Protein AF-A0A3D9C711-F1 (afdb_monomer_lite)

Structure (mmCIF, N/CA/C/O backbone):
data_AF-A0A3D9C711-F1
#
_entry.id   AF-A0A3D9C711-F1
#
loop_
_atom_site.group_PDB
_atom_site.id
_atom_site.type_symbol
_atom_site.label_atom_id
_atom_site.label_alt_id
_atom_site.label_comp_id
_atom_site.label_asym_id
_atom_site.label_entity_id
_atom_site.label_seq_id
_atom_site.pdbx_PDB_ins_code
_atom_site.Cartn_x
_atom_site.Cartn_y
_atom_site.Cartn_z
_atom_site.occupancy
_atom_site.B_iso_or_equiv
_atom_site.auth_seq_id
_atom_site.auth_comp_id
_atom_site.auth_asym_id
_atom_site.auth_atom_id
_atom_site.pdbx_PDB_model_num
ATOM 1 N N . MET A 1 1 ? -5.286 -12.674 5.587 1.00 68.88 1 MET A N 1
ATOM 2 C CA . MET A 1 1 ? -6.250 -11.676 6.115 1.00 68.88 1 MET A CA 1
ATOM 3 C C . MET A 1 1 ? -5.821 -11.061 7.449 1.00 68.88 1 MET A C 1
ATOM 5 O O . MET A 1 1 ? -5.627 -9.855 7.482 1.00 68.88 1 MET A O 1
ATOM 9 N N . LYS A 1 2 ? -5.614 -11.841 8.530 1.00 87.50 2 LYS A N 1
ATOM 10 C CA . LYS A 1 2 ? -5.295 -11.289 9.870 1.00 87.50 2 LYS A CA 1
ATOM 11 C C . LYS A 1 2 ? -4.087 -10.341 9.898 1.00 87.50 2 LYS A C 1
ATOM 13 O O . LYS A 1 2 ? -4.184 -9.295 10.519 1.00 87.50 2 LYS A O 1
ATOM 18 N N . ALA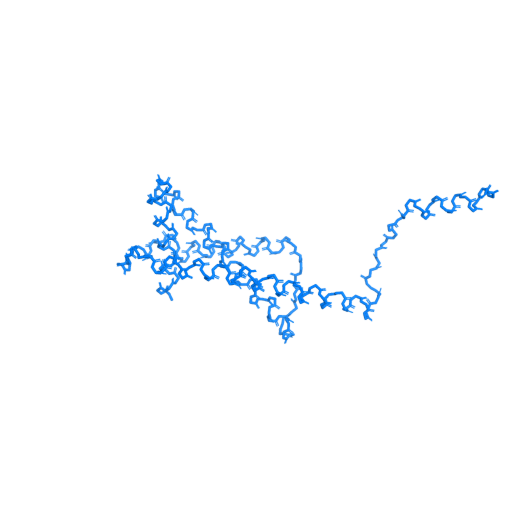 A 1 3 ? -2.996 -10.658 9.195 1.00 91.00 3 ALA A N 1
ATOM 19 C CA . ALA A 1 3 ? -1.816 -9.786 9.133 1.00 91.00 3 ALA A CA 1
ATOM 20 C C . ALA A 1 3 ? -2.111 -8.425 8.475 1.00 91.00 3 ALA A C 1
ATOM 22 O O . ALA A 1 3 ? -1.707 -7.389 8.994 1.00 91.00 3 ALA A O 1
ATOM 23 N N . TYR A 1 4 ? -2.873 -8.420 7.375 1.00 94.06 4 TYR A N 1
ATOM 24 C CA . TYR A 1 4 ? -3.273 -7.184 6.703 1.00 94.06 4 TYR A CA 1
ATOM 25 C C . TYR A 1 4 ? -4.205 -6.342 7.578 1.00 94.06 4 TYR A C 1
ATOM 27 O O . TYR A 1 4 ? -3.979 -5.153 7.761 1.00 94.06 4 TYR A O 1
ATOM 35 N N . TYR A 1 5 ? -5.201 -6.966 8.208 1.00 95.69 5 TYR A N 1
ATOM 36 C CA . TYR A 1 5 ? -6.065 -6.264 9.155 1.00 95.69 5 TYR A CA 1
ATOM 37 C C . TYR A 1 5 ? -5.317 -5.767 10.392 1.00 95.69 5 TYR A C 1
ATOM 39 O O . TYR A 1 5 ? -5.605 -4.673 10.865 1.00 95.69 5 TYR A O 1
ATOM 47 N N . TYR A 1 6 ? -4.322 -6.503 10.881 1.00 95.56 6 TYR A N 1
ATOM 48 C CA . TYR A 1 6 ? -3.445 -6.009 11.936 1.00 95.56 6 TYR A CA 1
ATOM 49 C C . TYR A 1 6 ? -2.678 -4.764 11.470 1.00 95.56 6 TYR A C 1
ATOM 51 O O . TYR A 1 6 ? -2.638 -3.764 12.181 1.00 95.56 6 TYR A O 1
ATOM 59 N N . PHE A 1 7 ? -2.145 -4.767 10.248 1.00 95.81 7 PHE A N 1
ATOM 60 C CA . PHE A 1 7 ? -1.507 -3.594 9.655 1.00 95.81 7 PHE A CA 1
ATOM 61 C C . PHE A 1 7 ? -2.464 -2.389 9.545 1.00 95.81 7 PHE A C 1
ATOM 63 O O . PHE A 1 7 ? -2.113 -1.303 10.010 1.00 95.81 7 PHE A O 1
ATOM 70 N N . LEU A 1 8 ? -3.697 -2.578 9.054 1.00 96.81 8 LEU A N 1
ATOM 71 C CA . LEU A 1 8 ? -4.718 -1.517 9.025 1.00 96.81 8 LEU A CA 1
ATOM 72 C C . LEU A 1 8 ? -5.039 -0.990 10.430 1.00 96.81 8 LEU A C 1
ATOM 74 O O . LEU A 1 8 ? -5.070 0.220 10.651 1.00 96.81 8 LEU A O 1
ATOM 78 N N . PHE A 1 9 ? -5.209 -1.892 11.399 1.00 96.69 9 PHE A N 1
ATOM 79 C CA . PHE A 1 9 ? -5.430 -1.546 12.802 1.00 96.69 9 PHE A CA 1
ATOM 80 C C . PHE A 1 9 ? -4.285 -0.699 13.369 1.00 96.69 9 PHE A C 1
ATOM 82 O O . PHE A 1 9 ? -4.525 0.257 14.108 1.00 96.69 9 PHE A O 1
ATOM 89 N N . ARG A 1 10 ? -3.035 -1.009 13.015 1.00 95.12 10 ARG A N 1
ATOM 90 C CA . ARG A 1 10 ? -1.861 -0.255 13.470 1.00 95.12 10 ARG A CA 1
ATOM 91 C C . ARG A 1 10 ? -1.813 1.148 12.897 1.00 95.12 10 ARG A C 1
ATOM 93 O O . ARG A 1 10 ? -1.507 2.071 13.652 1.00 95.12 10 ARG A O 1
ATOM 100 N N . ILE A 1 11 ? -2.147 1.307 11.619 1.00 95.50 11 ILE A N 1
ATOM 101 C CA . ILE A 1 11 ? -2.284 2.629 11.009 1.00 95.50 11 ILE A CA 1
ATOM 102 C C . ILE A 1 11 ? -3.390 3.403 11.732 1.00 95.50 11 ILE A C 1
ATOM 104 O O . ILE A 1 11 ? -3.138 4.487 12.250 1.00 95.50 11 ILE A O 1
ATOM 108 N N . TYR A 1 12 ? -4.573 2.801 11.876 1.00 96.00 12 TYR A N 1
ATOM 109 C CA . TYR A 1 12 ? -5.718 3.430 12.533 1.00 96.00 12 TYR A CA 1
ATOM 110 C C . TYR A 1 12 ? -5.372 3.919 13.941 1.00 96.00 12 TYR A C 1
ATOM 112 O O . TYR A 1 12 ? -5.582 5.081 14.273 1.00 96.00 12 TYR A O 1
ATOM 120 N N . ARG A 1 13 ? -4.774 3.051 14.767 1.00 94.56 13 ARG A N 1
ATOM 121 C CA . ARG A 1 13 ? -4.354 3.392 16.134 1.00 94.56 13 ARG A CA 1
ATOM 122 C C . ARG A 1 13 ? -3.261 4.448 16.177 1.00 94.56 13 ARG A C 1
ATOM 124 O O . ARG A 1 13 ? -3.220 5.223 17.125 1.00 94.56 13 ARG A O 1
ATOM 131 N N . TYR A 1 14 ? -2.357 4.480 15.203 1.00 93.19 14 TYR A N 1
ATOM 132 C CA . TYR A 1 14 ? -1.362 5.543 15.127 1.00 93.19 14 TYR A CA 1
ATOM 133 C C . TYR A 1 14 ? -2.044 6.899 14.913 1.00 93.19 14 TYR A C 1
ATOM 135 O O . TYR A 1 14 ? -1.827 7.813 15.704 1.00 93.19 14 TYR A O 1
ATOM 143 N N . TYR A 1 15 ? -2.925 7.010 13.924 1.00 94.62 15 TYR A N 1
ATOM 144 C CA . TYR A 1 15 ? -3.602 8.269 13.622 1.00 94.62 15 TYR A CA 1
ATOM 145 C C . TYR A 1 15 ? -4.595 8.682 14.719 1.00 94.62 15 TYR A C 1
ATOM 147 O O . TYR A 1 15 ? -4.517 9.797 15.235 1.00 94.62 15 TYR A O 1
ATOM 155 N N . LYS A 1 16 ? -5.415 7.751 15.214 1.00 94.12 16 LYS A N 1
ATOM 156 C CA . LYS A 1 16 ? -6.337 8.011 16.328 1.00 94.12 16 LYS A CA 1
ATOM 157 C C . LYS A 1 16 ? -5.582 8.395 17.610 1.00 94.12 16 LYS A C 1
ATOM 159 O O . LYS A 1 16 ? -5.880 9.416 18.215 1.00 94.12 16 LYS A O 1
ATOM 164 N N . ASP A 1 17 ? -4.599 7.604 18.048 1.00 92.06 17 ASP A N 1
ATOM 165 C CA . ASP A 1 17 ? -3.997 7.796 19.379 1.00 92.06 17 ASP A CA 1
ATOM 166 C C . ASP A 1 17 ? -2.844 8.819 19.399 1.00 92.06 17 ASP A C 1
ATOM 168 O O . ASP A 1 17 ? -2.555 9.381 20.452 1.00 92.06 17 ASP A O 1
ATOM 172 N N . LYS A 1 18 ? -2.100 8.990 18.294 1.00 89.94 18 LYS A N 1
ATOM 173 C CA . LYS A 1 18 ? -0.915 9.875 18.239 1.00 89.94 18 LYS A CA 1
ATOM 174 C C . LYS A 1 18 ? -1.161 11.173 17.483 1.00 89.94 18 LYS A C 1
ATOM 176 O O . LYS A 1 18 ? -0.512 12.160 17.815 1.00 89.94 18 LYS A O 1
ATOM 181 N N . ARG A 1 19 ? -2.047 11.178 16.483 1.00 91.06 19 ARG A N 1
ATOM 182 C CA . ARG A 1 19 ? -2.440 12.400 15.761 1.00 91.06 19 ARG A CA 1
ATOM 183 C C . ARG A 1 19 ? -3.739 13.010 16.279 1.00 91.06 19 ARG A C 1
ATOM 185 O O . ARG 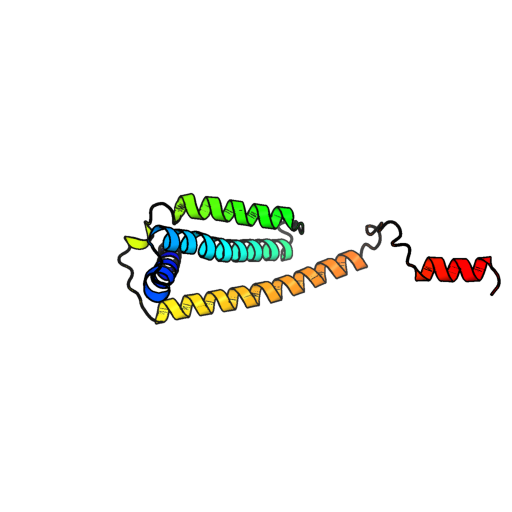A 1 19 ? -4.008 14.155 15.955 1.00 91.06 19 ARG A O 1
ATOM 192 N N . ASN A 1 20 ? -4.473 12.287 17.132 1.00 92.69 20 ASN A N 1
ATOM 193 C CA . ASN A 1 20 ? -5.757 12.725 17.679 1.00 92.69 20 ASN A CA 1
ATOM 194 C C . ASN A 1 20 ? -6.795 13.026 16.581 1.00 92.69 20 ASN A C 1
ATOM 196 O O . ASN A 1 20 ? -7.680 13.854 16.769 1.00 92.69 20 ASN A O 1
ATOM 200 N N . GLU A 1 21 ? -6.668 12.338 15.442 1.00 93.88 21 GLU A N 1
ATOM 201 C CA . GLU A 1 21 ? -7.582 12.456 14.307 1.00 93.88 21 GLU A CA 1
ATOM 202 C C . GLU A 1 21 ? -8.979 11.943 14.670 1.00 93.88 21 GLU A C 1
ATOM 204 O O . GLU A 1 21 ? -9.137 10.971 15.428 1.00 93.88 21 GLU A O 1
ATOM 209 N N . GLY A 1 22 ? -9.995 12.585 14.093 1.00 95.19 22 GLY A N 1
ATOM 210 C CA . GLY A 1 22 ? -11.371 12.110 14.147 1.00 95.19 22 GLY A CA 1
ATOM 211 C C . GLY A 1 22 ? -11.519 10.743 13.476 1.00 95.19 22 GLY A C 1
ATOM 212 O O . GLY A 1 22 ? -10.653 10.283 12.735 1.00 95.19 22 GLY A O 1
ATOM 213 N N . GLU A 1 23 ? -12.644 10.067 13.706 1.00 93.25 23 GLU A N 1
ATOM 214 C CA . GLU A 1 23 ? -12.855 8.724 13.153 1.00 93.25 23 GLU A CA 1
ATOM 215 C C . GLU A 1 23 ? -12.791 8.705 11.618 1.00 93.25 23 GLU A C 1
ATOM 217 O O . GLU A 1 23 ? -12.160 7.824 11.034 1.00 93.25 23 GLU A O 1
ATOM 222 N N . PHE A 1 24 ? -13.403 9.695 10.964 1.00 94.00 24 PHE A N 1
ATOM 223 C CA . PHE A 1 24 ? -13.364 9.830 9.510 1.00 94.00 24 PHE A CA 1
ATOM 224 C C . PHE A 1 24 ? -11.936 10.043 8.986 1.00 94.00 24 PHE A C 1
ATOM 226 O O . PHE A 1 24 ? -11.507 9.346 8.069 1.00 94.00 24 PHE A O 1
ATOM 233 N N . GLU A 1 25 ? -11.191 10.960 9.603 1.00 96.19 25 GLU A N 1
ATOM 234 C CA . GLU A 1 25 ? -9.807 11.284 9.243 1.00 96.19 25 GLU A CA 1
ATOM 235 C C . GLU A 1 25 ? -8.894 10.070 9.425 1.00 96.19 25 GLU A C 1
ATOM 237 O O . GLU A 1 25 ? -8.193 9.681 8.495 1.00 96.19 25 GLU A O 1
ATOM 242 N N . ALA A 1 26 ? -8.997 9.378 10.563 1.00 96.06 26 ALA A N 1
ATOM 243 C CA . ALA A 1 26 ? -8.208 8.184 10.830 1.00 96.06 26 ALA A CA 1
ATOM 244 C C . ALA A 1 26 ? -8.494 7.067 9.811 1.00 96.06 26 ALA A C 1
ATOM 246 O O . ALA A 1 26 ? -7.577 6.358 9.395 1.00 96.06 26 ALA A O 1
ATOM 247 N N . LEU A 1 27 ? -9.747 6.899 9.373 1.00 96.62 27 LEU A N 1
ATOM 248 C CA . LEU A 1 27 ? -10.104 5.933 8.327 1.00 96.62 27 LEU A CA 1
ATOM 249 C C . LEU A 1 27 ? -9.581 6.343 6.955 1.00 96.62 27 LEU A C 1
ATOM 251 O O . LEU A 1 27 ? -9.111 5.483 6.205 1.00 96.62 27 LEU A O 1
ATOM 255 N N . PHE A 1 28 ? -9.636 7.633 6.633 1.00 96.12 28 PHE A N 1
ATOM 256 C CA . PHE A 1 28 ? -9.042 8.165 5.414 1.00 96.12 28 PHE A CA 1
ATOM 257 C C . PHE A 1 28 ? -7.525 7.934 5.404 1.00 96.12 28 PHE A C 1
ATOM 259 O O . PHE A 1 28 ? -6.993 7.397 4.432 1.00 96.12 28 PHE A O 1
ATOM 266 N N . SER A 1 29 ? -6.844 8.217 6.515 1.00 96.56 29 SER A N 1
ATOM 267 C CA . SER A 1 29 ? -5.417 7.950 6.714 1.00 96.56 29 SER A CA 1
ATOM 268 C C . SER A 1 29 ? -5.086 6.460 6.571 1.00 96.56 29 SER A C 1
ATOM 270 O O . SER A 1 29 ? -4.121 6.102 5.892 1.00 96.56 29 SER A O 1
ATOM 272 N N . VAL A 1 30 ? -5.913 5.565 7.130 1.00 97.31 30 VAL A N 1
ATOM 273 C CA . VAL A 1 30 ? -5.786 4.110 6.922 1.00 97.31 30 VAL A CA 1
ATOM 274 C C .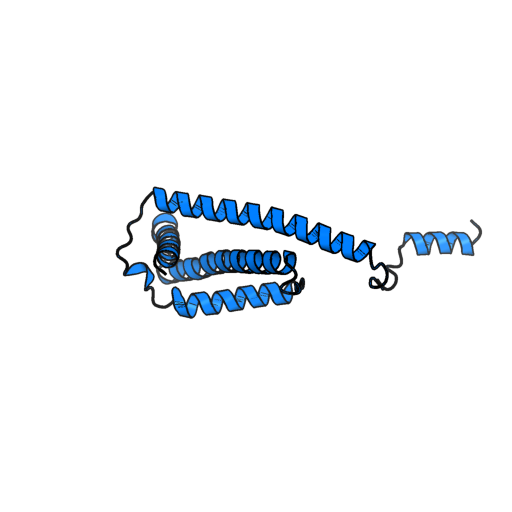 VAL A 1 30 ? -5.879 3.766 5.447 1.00 97.31 30 VAL A C 1
ATOM 276 O O . VAL A 1 30 ? -5.001 3.063 4.944 1.00 97.31 30 VAL A O 1
ATOM 279 N N . ALA A 1 31 ? -6.903 4.257 4.750 1.00 97.38 31 ALA A N 1
ATOM 280 C CA . ALA A 1 31 ? -7.091 3.997 3.330 1.00 97.38 31 ALA A CA 1
ATOM 281 C C . ALA A 1 31 ? -5.898 4.498 2.511 1.00 97.38 31 ALA A C 1
ATOM 283 O O . ALA A 1 31 ? -5.323 3.722 1.753 1.00 97.38 31 ALA A O 1
ATOM 284 N N . ALA A 1 32 ? -5.468 5.743 2.708 1.00 96.56 32 ALA A N 1
ATOM 285 C CA . ALA A 1 32 ? -4.363 6.339 1.968 1.00 96.56 32 ALA A CA 1
ATOM 286 C C . ALA A 1 32 ? -3.046 5.575 2.187 1.00 96.56 32 ALA A C 1
ATOM 288 O O . ALA A 1 32 ? -2.444 5.087 1.230 1.00 96.56 32 ALA A O 1
ATOM 289 N N . VAL A 1 33 ? -2.625 5.400 3.444 1.00 96.50 33 VAL A N 1
ATOM 290 C CA . VAL A 1 33 ? -1.336 4.768 3.774 1.00 96.50 33 VAL A CA 1
ATOM 291 C C . VAL A 1 33 ? -1.296 3.311 3.327 1.00 96.50 33 VAL A C 1
ATOM 293 O O . VAL A 1 33 ? -0.318 2.876 2.715 1.00 96.50 33 VAL A O 1
ATOM 296 N N . SER A 1 34 ? -2.358 2.548 3.597 1.00 97.06 34 SER A N 1
ATOM 297 C CA . SER A 1 34 ? -2.395 1.139 3.200 1.00 97.06 34 SER A CA 1
ATOM 298 C C . SER A 1 34 ? -2.433 0.963 1.685 1.00 97.06 34 SER A C 1
ATOM 300 O O . SER A 1 34 ? -1.756 0.077 1.172 1.00 97.06 34 SER A O 1
ATOM 302 N N . SER A 1 35 ? -3.126 1.844 0.959 1.00 97.25 35 SER A N 1
ATOM 303 C CA . SER A 1 35 ? -3.175 1.801 -0.507 1.00 97.25 35 SER A CA 1
ATOM 304 C C . SER A 1 35 ? -1.833 2.140 -1.140 1.00 97.25 35 SER A C 1
ATOM 306 O O . SER A 1 35 ? -1.437 1.482 -2.099 1.00 97.25 35 SER A O 1
ATOM 308 N N . VAL A 1 36 ? -1.101 3.116 -0.593 1.00 95.50 36 VAL A N 1
ATOM 309 C CA . VAL A 1 36 ? 0.252 3.456 -1.060 1.00 95.50 36 VAL A CA 1
ATOM 310 C C . VAL A 1 36 ? 1.201 2.275 -0.860 1.00 95.50 36 VAL A C 1
ATOM 312 O O . VAL A 1 36 ? 1.880 1.867 -1.800 1.00 95.50 36 VAL A O 1
ATOM 315 N N . ILE A 1 37 ? 1.213 1.683 0.337 1.00 95.62 37 ILE A N 1
ATOM 316 C CA . ILE A 1 37 ? 2.085 0.540 0.643 1.00 95.62 37 ILE A CA 1
ATOM 317 C C . ILE A 1 37 ? 1.718 -0.676 -0.216 1.00 95.62 37 ILE A C 1
ATOM 319 O O . ILE A 1 37 ? 2.606 -1.312 -0.785 1.00 95.62 37 ILE A O 1
ATOM 323 N N . LEU A 1 38 ? 0.424 -0.965 -0.374 1.00 95.88 38 LEU A N 1
ATOM 324 C CA . LEU A 1 38 ? -0.053 -2.051 -1.228 1.00 95.88 38 LEU A CA 1
ATOM 325 C C . LEU A 1 38 ? 0.327 -1.820 -2.695 1.00 95.88 38 LEU A C 1
ATOM 327 O O . LEU A 1 38 ? 0.802 -2.741 -3.353 1.00 95.88 38 LEU A O 1
ATOM 331 N N . SER A 1 39 ? 0.185 -0.590 -3.190 1.00 95.25 39 SER A N 1
ATOM 332 C CA . SER A 1 39 ? 0.571 -0.235 -4.558 1.00 95.25 39 SER A CA 1
ATOM 333 C C . SER A 1 39 ? 2.059 -0.456 -4.796 1.00 95.25 39 SER A C 1
ATOM 335 O O . SER A 1 39 ? 2.430 -1.076 -5.787 1.00 95.25 39 SER A O 1
ATOM 337 N N . PHE A 1 40 ? 2.915 -0.007 -3.875 1.00 93.12 40 PHE A N 1
ATOM 338 C CA . PHE A 1 40 ? 4.356 -0.233 -3.963 1.00 93.12 40 PHE A CA 1
ATOM 339 C C . PHE A 1 40 ? 4.714 -1.716 -3.957 1.00 93.12 40 PHE A C 1
ATOM 341 O O . PHE A 1 40 ? 5.571 -2.141 -4.728 1.00 93.12 40 PHE A O 1
ATOM 348 N N . HIS A 1 41 ? 4.034 -2.511 -3.134 1.00 93.31 41 HIS A N 1
ATOM 349 C CA . HIS A 1 41 ? 4.238 -3.951 -3.117 1.00 93.31 41 HIS A CA 1
ATOM 350 C C . HIS A 1 41 ? 3.847 -4.600 -4.453 1.00 93.31 41 HIS A C 1
ATOM 352 O O . HIS A 1 41 ? 4.636 -5.354 -5.018 1.00 93.31 41 HIS A O 1
ATOM 358 N N . LEU A 1 42 ? 2.676 -4.257 -5.001 1.00 93.25 42 LEU A N 1
ATOM 359 C CA . LEU A 1 42 ? 2.205 -4.789 -6.284 1.00 93.25 42 LEU A CA 1
ATOM 360 C C . LEU A 1 42 ? 3.081 -4.346 -7.462 1.00 93.25 42 LEU A C 1
ATOM 362 O O . LEU A 1 42 ? 3.384 -5.163 -8.326 1.00 93.25 42 LEU A O 1
ATOM 366 N N . ILE A 1 43 ? 3.536 -3.090 -7.478 1.00 89.75 43 ILE A N 1
ATOM 367 C CA . ILE A 1 43 ? 4.492 -2.591 -8.478 1.00 89.75 43 ILE A CA 1
ATOM 368 C C . ILE A 1 43 ? 5.818 -3.349 -8.369 1.00 89.75 43 ILE A C 1
ATOM 370 O O . ILE A 1 43 ? 6.372 -3.753 -9.388 1.00 89.75 43 ILE A O 1
ATOM 374 N N . GLY A 1 44 ? 6.315 -3.581 -7.151 1.00 88.56 44 GLY A N 1
ATOM 375 C CA . GLY A 1 44 ? 7.520 -4.378 -6.927 1.00 88.56 44 GLY A CA 1
ATOM 376 C C . GLY A 1 44 ? 7.390 -5.786 -7.507 1.00 88.56 44 GLY A C 1
ATOM 377 O O . GLY A 1 44 ? 8.247 -6.207 -8.281 1.00 88.56 44 GLY A O 1
ATOM 378 N N . VAL A 1 45 ? 6.286 -6.479 -7.207 1.00 89.44 45 VAL A N 1
ATOM 379 C CA . VAL A 1 45 ? 5.988 -7.807 -7.774 1.00 89.44 45 VAL A CA 1
ATOM 380 C C . VAL A 1 45 ? 5.908 -7.750 -9.298 1.00 89.44 45 VAL A C 1
ATOM 382 O O . VAL A 1 45 ? 6.522 -8.577 -9.963 1.00 89.44 45 VAL A O 1
ATOM 385 N N . TYR A 1 46 ? 5.214 -6.757 -9.854 1.00 87.50 46 TYR A N 1
ATOM 386 C CA . TYR A 1 46 ? 5.069 -6.583 -11.299 1.00 87.50 46 TYR A CA 1
ATOM 387 C C . TYR A 1 46 ? 6.419 -6.412 -12.015 1.00 87.50 46 TYR A C 1
ATOM 389 O O . TYR A 1 46 ? 6.676 -7.072 -13.025 1.00 87.50 46 TYR A O 1
ATOM 397 N N . ILE A 1 47 ? 7.322 -5.589 -11.474 1.00 84.06 47 ILE A N 1
ATOM 398 C CA . ILE A 1 47 ? 8.657 -5.413 -12.065 1.00 84.06 47 ILE A CA 1
ATOM 399 C C . ILE A 1 47 ? 9.484 -6.701 -11.929 1.00 84.06 47 ILE A C 1
ATOM 401 O O . ILE A 1 47 ? 10.150 -7.098 -12.882 1.00 84.06 47 ILE A O 1
ATOM 405 N N . ILE A 1 48 ? 9.402 -7.404 -10.794 1.00 85.81 48 ILE A N 1
ATOM 406 C CA . ILE A 1 48 ? 10.073 -8.704 -10.621 1.00 85.81 48 ILE A CA 1
ATOM 407 C C . ILE A 1 48 ? 9.556 -9.724 -11.645 1.00 85.81 48 ILE A C 1
ATOM 409 O O . ILE A 1 48 ? 10.349 -10.436 -12.251 1.00 85.81 48 ILE A O 1
ATOM 413 N N . THR A 1 49 ? 8.249 -9.787 -11.904 1.00 86.62 49 THR A N 1
ATOM 414 C CA . THR A 1 49 ? 7.708 -10.713 -12.914 1.00 86.62 49 THR A CA 1
ATOM 415 C C . THR A 1 49 ? 8.203 -10.407 -14.328 1.00 86.62 49 THR A C 1
ATOM 417 O O . THR A 1 49 ? 8.396 -11.328 -15.115 1.00 86.62 49 THR A O 1
ATOM 420 N N . ASN A 1 50 ? 8.478 -9.142 -14.647 1.00 83.50 50 ASN A N 1
ATOM 421 C CA . ASN A 1 50 ? 9.118 -8.773 -15.909 1.00 83.50 50 ASN A CA 1
ATOM 422 C C . ASN A 1 50 ? 10.608 -9.112 -15.967 1.00 83.50 50 ASN A C 1
ATOM 424 O O . ASN A 1 50 ? 11.119 -9.394 -17.048 1.00 83.50 50 ASN A O 1
ATOM 428 N N . TYR A 1 51 ? 11.303 -9.119 -14.830 1.00 81.00 51 TYR A N 1
ATOM 429 C CA . TYR A 1 51 ? 12.678 -9.609 -14.779 1.00 81.00 51 TYR A CA 1
ATOM 430 C C . TYR A 1 51 ? 12.770 -11.078 -15.219 1.00 81.00 51 TYR A C 1
ATOM 432 O O . TYR A 1 51 ? 13.694 -11.437 -15.937 1.00 81.00 51 TYR A O 1
ATOM 440 N N . PHE A 1 52 ? 11.772 -11.893 -14.866 1.00 85.81 52 PHE A N 1
ATOM 441 C CA . PHE A 1 52 ? 11.635 -13.284 -15.320 1.00 85.81 52 PHE A CA 1
ATOM 442 C C . PHE A 1 52 ? 10.937 -13.434 -16.686 1.00 85.81 52 PHE A C 1
ATOM 444 O O . PHE A 1 52 ? 10.494 -14.529 -17.021 1.00 85.81 52 PHE A O 1
ATOM 451 N N . ASP A 1 53 ? 10.788 -12.343 -17.446 1.00 83.12 53 ASP A N 1
ATOM 452 C CA . ASP A 1 53 ? 10.149 -12.299 -18.769 1.00 83.12 53 ASP A CA 1
ATOM 453 C C . ASP A 1 53 ? 8.712 -12.872 -18.815 1.00 83.12 53 ASP A C 1
ATOM 455 O O . ASP A 1 53 ? 8.216 -13.270 -19.867 1.00 83.12 53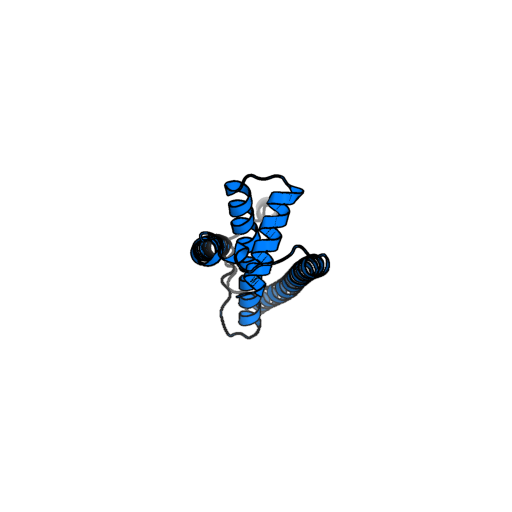 ASP A O 1
ATOM 459 N N . LEU A 1 54 ? 7.996 -12.871 -17.680 1.00 84.06 54 LEU A N 1
ATOM 460 C CA . LEU A 1 54 ? 6.609 -13.355 -17.595 1.00 84.06 54 LEU A CA 1
ATOM 461 C C . LEU A 1 54 ? 5.591 -12.323 -18.099 1.00 84.06 54 LEU A C 1
ATOM 463 O O . LEU A 1 54 ? 4.510 -12.681 -18.560 1.00 84.06 54 LEU A O 1
ATOM 467 N N . VAL A 1 55 ? 5.913 -11.035 -17.965 1.00 82.12 55 VAL A N 1
ATOM 468 C CA . VAL A 1 55 ? 5.058 -9.906 -18.362 1.00 82.12 55 VAL A CA 1
ATOM 469 C C . VAL A 1 55 ? 5.910 -8.767 -18.909 1.00 82.12 55 VAL A C 1
ATOM 471 O O . VAL A 1 55 ? 7.028 -8.554 -18.448 1.00 82.12 55 VAL A O 1
ATOM 474 N N . SER A 1 56 ? 5.390 -7.992 -19.860 1.00 77.50 56 SER A N 1
ATOM 475 C CA . SER A 1 56 ? 6.044 -6.779 -20.370 1.00 77.50 56 SER A CA 1
ATOM 476 C C . SER A 1 56 ? 5.743 -5.569 -19.478 1.00 77.50 56 SER A C 1
ATOM 478 O O . SER A 1 56 ? 4.573 -5.282 -19.226 1.00 77.50 56 SER A O 1
ATOM 480 N N . VAL A 1 57 ? 6.763 -4.822 -19.038 1.00 74.06 57 VAL A N 1
ATOM 481 C CA . VAL A 1 57 ? 6.560 -3.627 -18.199 1.00 74.06 57 VAL A CA 1
ATOM 482 C C . VAL A 1 57 ? 6.030 -2.441 -19.000 1.00 74.06 57 VAL A C 1
ATOM 484 O O . VAL A 1 57 ? 6.665 -1.927 -19.917 1.00 74.06 57 VAL A O 1
ATOM 487 N N . ILE A 1 58 ? 4.892 -1.922 -18.547 1.00 75.00 58 ILE A N 1
ATOM 488 C CA . ILE A 1 58 ? 4.365 -0.606 -18.917 1.00 75.00 58 ILE A CA 1
ATOM 489 C C . ILE A 1 58 ? 5.042 0.457 -18.037 1.00 75.00 58 ILE A C 1
ATOM 491 O O . ILE A 1 58 ? 4.754 0.569 -16.847 1.00 75.00 58 ILE A O 1
ATOM 495 N N . THR A 1 59 ? 5.931 1.266 -18.618 1.00 73.69 59 THR A N 1
ATOM 496 C CA . THR A 1 59 ? 6.699 2.316 -17.909 1.00 73.69 59 THR A CA 1
ATOM 497 C C . THR A 1 59 ? 6.000 3.679 -17.857 1.00 73.69 59 THR A C 1
ATOM 499 O O . THR A 1 59 ? 6.552 4.661 -17.352 1.00 73.69 59 THR A O 1
ATOM 502 N N . ASN A 1 60 ? 4.773 3.777 -18.366 1.00 84.56 60 ASN A N 1
ATOM 503 C CA . ASN A 1 60 ? 4.059 5.042 -18.444 1.00 84.56 60 ASN A CA 1
ATOM 504 C C . ASN A 1 60 ? 3.492 5.459 -17.070 1.00 84.56 60 ASN A C 1
ATOM 506 O O . ASN A 1 60 ? 2.708 4.750 -16.438 1.00 84.56 60 ASN A O 1
ATOM 510 N N . LYS A 1 61 ? 3.888 6.663 -16.635 1.00 84.69 61 LYS A N 1
ATOM 511 C CA . LYS A 1 61 ? 3.549 7.250 -15.328 1.00 84.69 61 LYS A CA 1
ATOM 512 C C . LYS A 1 61 ? 2.044 7.406 -15.106 1.00 84.69 61 LYS A C 1
ATOM 514 O O . LYS A 1 61 ? 1.584 7.205 -13.988 1.00 84.69 61 LYS A O 1
ATOM 519 N N . VAL A 1 62 ? 1.279 7.742 -16.145 1.00 91.25 62 VAL A N 1
ATOM 520 C CA . VAL A 1 62 ? -0.178 7.930 -16.045 1.00 91.25 62 VAL A CA 1
ATOM 521 C C . VAL A 1 62 ? -0.856 6.609 -15.702 1.00 91.25 62 VAL A C 1
ATOM 523 O O . VAL A 1 62 ? -1.670 6.567 -14.783 1.00 91.25 62 VAL A O 1
ATOM 526 N N . TYR A 1 63 ? -0.466 5.515 -16.361 1.00 89.56 63 TYR A N 1
ATOM 527 C CA . TYR A 1 63 ? -0.996 4.188 -16.039 1.00 89.56 63 TYR A CA 1
ATOM 528 C C . TYR A 1 63 ? -0.603 3.737 -14.633 1.00 89.56 63 TYR A C 1
ATOM 530 O O . TYR A 1 63 ? -1.431 3.150 -13.943 1.00 89.56 63 TYR A O 1
ATOM 538 N N . MET A 1 64 ? 0.611 4.057 -14.170 1.00 87.31 64 MET A N 1
ATOM 539 C CA . MET A 1 64 ? 1.006 3.780 -12.783 1.00 87.31 64 MET A CA 1
ATOM 540 C C . MET A 1 64 ? 0.138 4.544 -11.776 1.00 87.31 64 MET A C 1
ATOM 542 O O . MET A 1 64 ? -0.317 3.957 -10.799 1.00 87.31 64 MET A O 1
ATOM 546 N N . ILE A 1 65 ? -0.143 5.829 -12.017 1.00 91.56 65 ILE A N 1
ATOM 547 C CA . ILE A 1 65 ? -1.010 6.628 -11.136 1.00 91.56 65 ILE A CA 1
ATOM 548 C C . ILE A 1 65 ? -2.441 6.080 -11.145 1.00 91.56 65 ILE A C 1
ATOM 550 O O . ILE A 1 65 ? -3.023 5.879 -10.080 1.00 91.56 65 ILE A O 1
ATOM 554 N N . LEU A 1 66 ? -2.997 5.787 -12.324 1.00 94.38 66 LEU A N 1
ATOM 555 C CA . LEU A 1 66 ? -4.325 5.178 -12.445 1.00 94.38 66 LEU A CA 1
ATOM 556 C C . LEU A 1 66 ? -4.392 3.834 -11.713 1.00 94.38 66 LEU A C 1
ATOM 558 O O . LEU A 1 66 ? -5.354 3.577 -10.994 1.00 94.38 66 LEU A O 1
ATOM 562 N N . PHE A 1 67 ? -3.350 3.013 -11.827 1.00 92.94 67 PHE A N 1
ATOM 563 C CA . PHE A 1 67 ? -3.233 1.764 -11.084 1.00 92.94 67 PHE A CA 1
ATOM 564 C C . PHE A 1 67 ? -3.267 1.995 -9.568 1.00 92.94 67 PHE A C 1
ATOM 566 O O . PHE A 1 67 ? -4.040 1.337 -8.877 1.00 92.94 67 PHE A O 1
ATOM 573 N N . MET A 1 68 ? -2.508 2.965 -9.045 1.00 94.94 68 MET A N 1
ATOM 574 C CA . MET A 1 68 ? -2.529 3.305 -7.614 1.00 94.94 68 MET A CA 1
ATOM 575 C C . MET A 1 68 ? -3.918 3.756 -7.141 1.00 94.94 68 MET A C 1
ATOM 577 O O . MET A 1 68 ? -4.351 3.373 -6.054 1.00 94.94 68 MET A O 1
ATOM 581 N N . ILE A 1 69 ? -4.636 4.534 -7.959 1.00 96.19 69 ILE A N 1
ATOM 582 C CA . ILE A 1 69 ? -6.012 4.963 -7.663 1.00 96.19 69 ILE A CA 1
ATOM 583 C C . ILE A 1 69 ? -6.947 3.751 -7.610 1.00 96.19 69 ILE A C 1
ATOM 585 O O . ILE A 1 69 ? -7.689 3.599 -6.641 1.00 96.19 69 ILE A O 1
ATOM 589 N N . ILE A 1 70 ? -6.877 2.856 -8.601 1.00 96.81 70 ILE A N 1
ATOM 590 C CA . ILE A 1 70 ? -7.694 1.634 -8.650 1.00 96.81 70 ILE A CA 1
ATOM 591 C C . ILE A 1 70 ? -7.414 0.751 -7.430 1.00 96.81 70 ILE A C 1
ATOM 593 O O . ILE A 1 70 ? -8.354 0.332 -6.752 1.00 96.81 70 ILE A O 1
ATOM 597 N N . VAL A 1 71 ? -6.138 0.515 -7.106 1.00 97.25 71 VAL A N 1
ATOM 598 C CA . VAL A 1 71 ? -5.728 -0.226 -5.902 1.00 97.25 71 VAL A CA 1
ATOM 599 C C . VAL A 1 71 ? -6.305 0.432 -4.653 1.00 97.25 71 VAL A C 1
ATOM 601 O O . VAL A 1 71 ? -6.812 -0.270 -3.779 1.00 97.25 71 VAL A O 1
ATOM 604 N N . GLY A 1 72 ? -6.291 1.764 -4.582 1.00 97.25 72 GLY A N 1
ATOM 605 C CA . GLY A 1 72 ? -6.885 2.511 -3.481 1.00 97.25 72 GLY A CA 1
ATOM 606 C C . GLY A 1 72 ? -8.391 2.316 -3.347 1.00 97.25 72 GLY A C 1
ATOM 607 O O . GLY A 1 72 ? -8.874 2.011 -2.254 1.00 97.25 72 GLY A O 1
ATOM 608 N N . CYS A 1 73 ? -9.134 2.415 -4.449 1.00 97.06 73 CYS A N 1
ATOM 609 C CA . CYS A 1 73 ? -10.578 2.181 -4.469 1.00 97.06 73 CYS A CA 1
ATOM 610 C C . CYS A 1 73 ? -10.927 0.750 -4.034 1.00 97.06 73 CYS A C 1
ATOM 612 O O . CYS A 1 73 ? -11.788 0.563 -3.171 1.00 97.06 73 CYS A O 1
ATOM 614 N N . VAL A 1 74 ? -10.229 -0.251 -4.581 1.00 97.31 74 VAL A N 1
ATOM 615 C CA . VAL A 1 74 ? -10.407 -1.667 -4.219 1.00 97.31 74 VAL A CA 1
ATOM 616 C C . VAL A 1 74 ? -10.088 -1.877 -2.740 1.00 97.31 74 VAL A C 1
ATOM 618 O O . VAL A 1 74 ? -10.884 -2.457 -2.002 1.00 97.31 74 VAL A O 1
ATOM 621 N N . ASN A 1 75 ? -8.955 -1.360 -2.274 1.00 97.31 75 ASN A N 1
ATOM 622 C CA . ASN A 1 75 ? -8.542 -1.503 -0.888 1.00 97.31 75 ASN A CA 1
ATOM 623 C C . ASN A 1 75 ? -9.563 -0.892 0.085 1.00 97.31 75 ASN A C 1
ATOM 625 O O . ASN A 1 75 ? -9.976 -1.530 1.059 1.00 97.31 75 ASN A O 1
ATOM 629 N N . TYR A 1 76 ? -10.014 0.329 -0.207 1.00 96.75 76 TYR A N 1
ATOM 630 C CA . TYR A 1 76 ? -11.018 0.999 0.602 1.00 96.75 76 TYR A CA 1
ATOM 631 C C . TYR A 1 76 ? -12.313 0.187 0.671 1.00 96.75 76 TYR A C 1
ATOM 633 O O . TYR A 1 76 ? -12.789 -0.107 1.770 1.00 96.75 76 TYR A O 1
ATOM 641 N N . TYR A 1 77 ? -12.847 -0.212 -0.487 1.00 96.56 77 TYR A N 1
ATOM 642 C CA . TYR A 1 77 ? -14.139 -0.885 -0.577 1.00 96.56 77 TYR A CA 1
ATOM 643 C C . TYR A 1 77 ? -14.145 -2.240 0.137 1.00 96.56 77 TYR A C 1
ATOM 645 O O . TYR A 1 77 ? -15.073 -2.525 0.891 1.00 96.56 77 TYR A O 1
ATOM 653 N N . PHE A 1 78 ? -13.105 -3.058 -0.054 1.00 95.19 78 PHE A N 1
ATOM 654 C CA . PHE A 1 78 ? -13.081 -4.427 0.469 1.00 95.19 78 PHE A CA 1
ATOM 655 C C . PHE A 1 78 ? -12.537 -4.550 1.898 1.00 95.19 78 PHE A C 1
ATOM 657 O O . PHE A 1 78 ? -12.932 -5.471 2.620 1.00 95.19 78 PHE A O 1
ATOM 664 N N . PHE A 1 79 ? -11.631 -3.665 2.330 1.00 95.50 79 PHE A N 1
ATOM 665 C CA . PHE A 1 79 ? -10.899 -3.866 3.588 1.00 95.50 79 PHE A CA 1
ATOM 666 C C . PHE A 1 79 ? -11.069 -2.751 4.617 1.00 95.50 79 PHE A C 1
ATOM 668 O O . PHE A 1 79 ? -11.085 -3.051 5.814 1.00 95.50 79 PHE A O 1
ATOM 675 N N . VAL A 1 80 ? -11.188 -1.491 4.190 1.00 95.94 80 VAL A N 1
ATOM 676 C CA . VAL A 1 80 ? -11.186 -0.342 5.115 1.00 95.94 80 VAL A CA 1
ATOM 677 C C . VAL A 1 80 ? -12.600 0.074 5.512 1.00 95.94 80 VAL A C 1
ATOM 679 O O . VAL A 1 80 ? -12.856 0.263 6.702 1.00 95.94 80 VAL A O 1
ATOM 682 N N . ARG A 1 81 ? -13.518 0.179 4.542 1.00 93.94 81 ARG A N 1
ATOM 683 C CA . ARG A 1 81 ? -14.875 0.730 4.709 1.00 93.94 81 ARG A CA 1
ATOM 684 C C . ARG A 1 81 ? -15.632 0.125 5.892 1.00 93.94 81 ARG A C 1
ATOM 686 O O . ARG A 1 81 ? -16.146 0.860 6.730 1.00 93.94 81 ARG A O 1
ATOM 693 N N . ASP A 1 82 ? -15.662 -1.201 5.977 1.00 93.12 82 ASP A N 1
ATOM 694 C CA . ASP A 1 82 ? -16.453 -1.924 6.982 1.00 93.12 82 ASP A CA 1
ATOM 695 C C . ASP A 1 82 ? -15.793 -1.960 8.369 1.00 93.12 82 ASP A C 1
ATOM 697 O O . ASP A 1 82 ? -16.342 -2.547 9.299 1.00 93.12 82 ASP A O 1
ATOM 701 N N . LYS A 1 83 ? -14.575 -1.417 8.513 1.00 95.12 83 LYS A N 1
ATOM 702 C CA . LYS A 1 83 ? -13.798 -1.408 9.767 1.00 95.12 83 LYS A CA 1
ATOM 703 C C . LYS A 1 83 ? -13.620 -2.788 10.406 1.00 95.12 83 LYS A C 1
ATOM 705 O O . LYS A 1 83 ? -13.307 -2.888 11.591 1.00 95.12 83 LYS A O 1
ATOM 710 N N . LYS A 1 84 ? -13.748 -3.866 9.620 1.00 94.19 84 LYS A N 1
ATOM 711 C CA . LYS A 1 84 ? -13.620 -5.262 10.081 1.00 94.19 84 LYS A CA 1
ATOM 712 C C . LYS A 1 84 ? -12.329 -5.492 10.864 1.00 94.19 84 LYS A C 1
ATOM 714 O O . LYS A 1 84 ? -12.318 -6.273 11.807 1.00 94.19 84 LYS A O 1
ATOM 719 N N . PHE A 1 85 ? -11.265 -4.766 10.522 1.00 94.94 85 PHE A N 1
ATOM 720 C CA . PHE A 1 85 ? -9.974 -4.817 11.203 1.00 94.94 85 PHE A CA 1
ATOM 721 C C . PHE A 1 85 ? -10.004 -4.405 12.688 1.00 94.94 85 PHE A C 1
ATOM 723 O O . PHE A 1 85 ? -9.120 -4.821 13.435 1.00 94.94 85 PHE A O 1
ATOM 730 N N . LEU A 1 86 ? -11.002 -3.639 13.141 1.00 94.75 86 LEU A N 1
ATOM 731 C CA . LEU A 1 86 ? -11.173 -3.276 14.555 1.00 94.75 86 LEU A CA 1
ATOM 732 C C . LEU A 1 86 ? -11.763 -4.421 15.392 1.00 94.75 86 LEU A C 1
ATOM 734 O O . LEU A 1 86 ? -11.524 -4.486 16.595 1.00 94.75 86 LEU A O 1
ATOM 738 N N . ASN A 1 87 ? -12.461 -5.364 14.756 1.00 93.88 87 ASN A N 1
ATOM 739 C CA . ASN A 1 87 ? -13.217 -6.417 15.441 1.00 93.88 87 ASN A CA 1
ATOM 740 C C . ASN A 1 87 ? -12.379 -7.668 15.760 1.00 93.88 87 ASN A C 1
ATOM 742 O O . ASN A 1 87 ? -12.887 -8.627 16.328 1.00 93.88 87 ASN A O 1
ATOM 746 N N . TYR A 1 88 ? -11.089 -7.677 15.413 1.00 91.44 88 TYR A N 1
ATOM 747 C CA . TYR A 1 88 ? -10.199 -8.828 15.621 1.00 91.44 88 TYR A CA 1
ATOM 748 C C . TYR A 1 88 ? -9.571 -8.898 17.022 1.00 91.44 88 TYR A C 1
ATOM 750 O O . TYR A 1 88 ? -8.742 -9.772 17.269 1.00 91.44 88 TYR A O 1
ATOM 758 N N . GLY A 1 89 ? -9.919 -7.979 17.931 1.00 91.19 89 GLY A N 1
ATOM 759 C CA . GLY A 1 89 ? -9.364 -7.954 19.290 1.00 91.19 89 GLY A CA 1
ATOM 760 C C . GLY A 1 89 ? -7.862 -7.657 19.338 1.00 91.19 89 GLY A C 1
ATOM 761 O O . GLY A 1 89 ? -7.186 -8.019 20.299 1.00 91.19 89 GLY A O 1
ATOM 762 N N . PHE A 1 90 ? -7.315 -7.022 18.296 1.00 93.75 90 PHE A N 1
ATOM 763 C CA . PHE A 1 90 ? -5.900 -6.675 18.254 1.00 93.75 90 PHE A CA 1
ATOM 764 C C . PHE A 1 90 ? -5.537 -5.702 19.374 1.00 93.75 90 PHE A C 1
ATOM 766 O O . PHE A 1 90 ? -6.252 -4.738 19.657 1.00 93.75 90 PHE A O 1
ATOM 773 N N . GLN A 1 91 ? -4.371 -5.930 19.973 1.00 89.94 91 GLN A N 1
ATOM 774 C CA . GLN A 1 91 ? -3.797 -5.026 20.954 1.00 89.94 91 GLN A CA 1
ATOM 775 C C . GLN A 1 91 ? -2.642 -4.237 20.353 1.00 89.94 91 GLN A C 1
ATOM 777 O O . GLN A 1 91 ? -1.968 -4.657 19.411 1.00 89.94 91 GLN A O 1
ATOM 782 N N . LYS A 1 92 ? -2.421 -3.044 20.899 1.00 85.00 92 LYS A N 1
ATOM 783 C CA . LYS A 1 92 ? -1.304 -2.198 20.503 1.00 85.00 92 LYS A CA 1
ATOM 784 C C . LYS A 1 92 ? -0.032 -2.706 21.173 1.00 85.00 92 LYS A C 1
ATOM 786 O O . LYS A 1 92 ? 0.268 -2.331 22.298 1.00 85.00 92 LYS A O 1
ATOM 791 N N . ASP A 1 93 ? 0.743 -3.514 20.465 1.00 89.56 93 ASP A N 1
ATOM 792 C CA . ASP A 1 93 ? 2.028 -4.016 20.950 1.00 89.56 93 ASP A CA 1
ATOM 793 C C . ASP A 1 93 ? 3.229 -3.326 20.269 1.00 89.56 93 ASP A C 1
ATOM 795 O O . ASP A 1 93 ? 3.139 -2.788 19.159 1.00 89.56 93 ASP A O 1
ATOM 799 N N . ARG A 1 94 ? 4.378 -3.279 20.952 1.00 87.44 94 ARG A N 1
ATOM 800 C CA . ARG A 1 94 ? 5.592 -2.630 20.422 1.00 87.44 94 ARG A CA 1
ATOM 801 C C . ARG A 1 94 ? 6.247 -3.459 19.311 1.00 87.44 94 ARG A C 1
ATOM 803 O O . ARG A 1 94 ? 6.735 -2.880 18.344 1.00 87.44 94 ARG A O 1
ATOM 810 N N . LYS A 1 95 ? 6.234 -4.791 19.435 1.00 89.38 95 LYS A N 1
ATOM 811 C CA . LYS A 1 95 ? 6.927 -5.718 18.524 1.00 89.38 95 LYS A CA 1
ATOM 812 C C . LYS A 1 95 ? 6.337 -5.681 17.114 1.00 89.38 95 LYS A C 1
ATOM 814 O O . LYS A 1 95 ? 7.075 -5.488 16.158 1.00 89.38 95 LYS A O 1
ATOM 819 N N . GLY A 1 96 ? 5.020 -5.757 16.976 1.00 87.31 96 GLY A N 1
ATOM 820 C CA . GLY A 1 96 ? 4.333 -5.691 15.690 1.00 87.31 96 GLY A CA 1
ATOM 821 C C . GLY A 1 96 ? 4.444 -4.327 15.018 1.00 87.31 96 GLY A C 1
ATOM 822 O O . GLY A 1 96 ? 4.579 -4.258 13.800 1.00 87.31 96 GLY A O 1
ATOM 823 N N . GLY A 1 97 ? 4.517 -3.241 15.796 1.00 87.38 97 GLY A N 1
ATOM 824 C CA . GLY A 1 97 ? 4.901 -1.931 15.263 1.00 87.38 97 GLY A CA 1
ATOM 825 C C . GLY A 1 97 ? 6.300 -1.937 14.637 1.00 87.38 97 GLY A C 1
ATOM 826 O O . GLY A 1 97 ? 6.472 -1.442 13.527 1.00 87.38 97 GLY A O 1
ATOM 827 N N . ILE A 1 98 ? 7.279 -2.538 15.321 1.00 92.25 98 ILE A N 1
ATOM 828 C CA . ILE A 1 98 ? 8.650 -2.691 14.809 1.00 92.25 98 ILE A CA 1
ATOM 829 C C . ILE A 1 98 ? 8.663 -3.558 13.543 1.00 92.25 98 ILE A C 1
ATOM 831 O O . ILE A 1 98 ? 9.295 -3.172 12.565 1.00 92.25 98 ILE A O 1
ATOM 835 N N . TYR A 1 99 ? 7.926 -4.672 13.511 1.00 91.94 99 TYR A N 1
ATOM 836 C CA . TYR A 1 99 ? 7.851 -5.528 12.321 1.00 91.94 99 TYR A CA 1
ATOM 837 C C . TYR A 1 99 ? 7.287 -4.802 11.097 1.00 91.94 99 TYR A C 1
ATOM 839 O O . TYR A 1 99 ? 7.812 -4.979 10.002 1.00 91.94 99 TYR A O 1
ATOM 847 N N . ILE A 1 100 ? 6.274 -3.946 11.268 1.00 92.50 100 ILE A N 1
ATOM 848 C CA . ILE A 1 100 ? 5.738 -3.131 10.166 1.00 92.50 100 ILE A CA 1
ATOM 849 C C . ILE A 1 100 ? 6.797 -2.152 9.645 1.00 92.50 100 ILE A C 1
ATOM 851 O O . ILE A 1 100 ? 6.956 -2.022 8.435 1.00 92.50 100 ILE A O 1
ATOM 855 N N . ILE A 1 101 ? 7.538 -1.487 10.536 1.00 92.94 101 ILE A N 1
ATOM 856 C CA . ILE A 1 101 ? 8.603 -0.551 10.138 1.00 92.94 101 ILE A CA 1
ATOM 857 C C . ILE A 1 101 ? 9.706 -1.290 9.377 1.00 92.94 101 ILE A C 1
ATOM 859 O O . ILE A 1 101 ? 10.108 -0.849 8.304 1.00 92.94 101 ILE A O 1
ATOM 863 N N . ILE A 1 102 ? 10.153 -2.434 9.902 1.00 95.31 102 ILE A N 1
ATOM 864 C CA . ILE A 1 102 ? 11.154 -3.288 9.256 1.00 95.31 102 ILE A CA 1
ATOM 865 C C . ILE A 1 102 ? 10.670 -3.719 7.866 1.00 95.31 102 ILE A C 1
ATOM 867 O O . ILE A 1 102 ? 11.418 -3.615 6.898 1.00 95.31 102 ILE A O 1
ATOM 871 N N . TYR A 1 103 ? 9.409 -4.139 7.740 1.00 93.38 103 TYR A N 1
ATOM 872 C CA . TYR A 1 103 ? 8.818 -4.504 6.454 1.00 93.38 103 TYR A CA 1
ATOM 873 C C . TYR A 1 103 ? 8.820 -3.338 5.455 1.00 93.38 103 TYR A C 1
ATOM 875 O O . TYR A 1 103 ? 9.250 -3.521 4.320 1.00 93.38 103 TYR A O 1
ATOM 883 N N . ILE A 1 104 ? 8.392 -2.138 5.864 1.00 93.31 104 ILE A N 1
ATOM 884 C CA . ILE A 1 104 ? 8.389 -0.951 4.991 1.00 93.31 104 ILE A CA 1
ATOM 885 C C . ILE A 1 104 ? 9.818 -0.595 4.559 1.00 93.31 104 ILE A C 1
ATOM 887 O O . ILE A 1 104 ? 10.045 -0.252 3.400 1.00 93.31 104 ILE A O 1
ATOM 891 N N . PHE A 1 105 ? 10.786 -0.715 5.469 1.00 95.94 105 PHE A N 1
ATOM 892 C CA . PHE A 1 105 ? 12.195 -0.480 5.170 1.00 95.94 105 P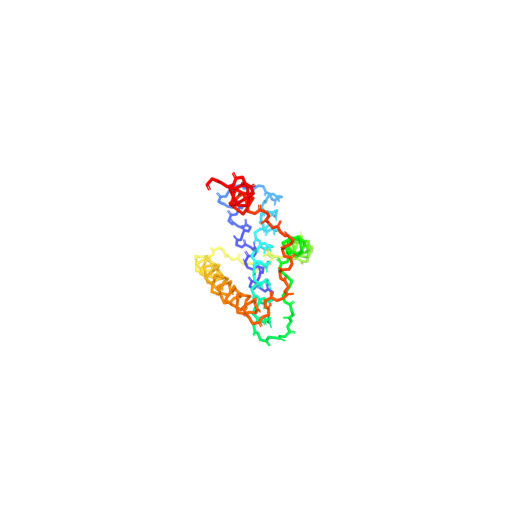HE A CA 1
ATOM 893 C C . PHE A 1 105 ? 12.732 -1.473 4.127 1.00 95.94 105 PHE A C 1
ATOM 895 O O . PHE A 1 105 ? 13.305 -1.056 3.120 1.00 95.94 105 PHE A O 1
ATOM 902 N N . PHE A 1 106 ? 12.476 -2.773 4.309 1.00 94.62 106 PHE A N 1
ATOM 903 C CA . PHE A 1 106 ? 12.845 -3.795 3.326 1.00 94.62 106 PHE A CA 1
ATOM 904 C C . PHE A 1 106 ? 12.137 -3.600 1.985 1.00 94.62 106 PHE A C 1
ATOM 906 O O . PHE A 1 106 ? 12.768 -3.753 0.940 1.00 94.62 106 PHE A O 1
ATOM 913 N N . LEU A 1 107 ? 10.859 -3.209 1.996 1.00 93.06 107 LEU A N 1
ATOM 914 C CA . LEU A 1 107 ? 10.122 -2.878 0.780 1.00 93.06 107 LEU A CA 1
ATOM 915 C C . LEU A 1 107 ? 10.809 -1.730 0.026 1.00 93.06 107 LEU A C 1
ATOM 917 O O . LEU A 1 107 ? 11.059 -1.856 -1.170 1.00 93.06 107 LEU A O 1
ATOM 921 N N . GLY A 1 108 ? 11.196 -0.660 0.724 1.00 91.38 108 GLY A N 1
ATOM 922 C CA . GLY A 1 108 ? 11.931 0.461 0.135 1.00 91.38 108 GLY A CA 1
ATOM 923 C C . GLY A 1 108 ? 13.259 0.039 -0.500 1.00 91.38 108 GLY A C 1
ATOM 924 O O . GLY A 1 108 ? 13.503 0.350 -1.665 1.00 91.38 108 GLY A O 1
ATOM 925 N N . ILE A 1 109 ? 14.084 -0.727 0.224 1.00 94.19 109 ILE A N 1
ATOM 926 C CA . ILE A 1 109 ? 15.354 -1.254 -0.307 1.00 94.19 109 ILE A CA 1
ATOM 927 C C . ILE A 1 109 ? 15.111 -2.123 -1.543 1.00 94.19 109 ILE A C 1
ATOM 929 O O . ILE A 1 109 ? 15.786 -1.951 -2.558 1.00 94.19 109 ILE A O 1
ATOM 933 N N . SER A 1 110 ? 14.127 -3.024 -1.487 1.00 90.00 110 SER A N 1
ATOM 934 C CA . SER A 1 110 ? 13.823 -3.921 -2.604 1.00 90.00 110 SER A CA 1
ATOM 935 C C . SER A 1 110 ? 13.434 -3.150 -3.867 1.00 90.00 110 SER A C 1
ATOM 937 O O . SER A 1 110 ? 13.918 -3.470 -4.948 1.00 90.00 110 SER A O 1
ATOM 939 N N . LEU A 1 111 ? 12.649 -2.077 -3.735 1.00 88.81 111 LEU A N 1
ATOM 940 C CA . LEU A 1 111 ? 12.258 -1.236 -4.865 1.00 88.81 111 LEU A CA 1
ATOM 941 C C . LEU A 1 111 ? 13.444 -0.482 -5.469 1.00 88.81 111 LEU A C 1
ATOM 943 O O . LEU A 1 111 ? 13.499 -0.334 -6.688 1.00 88.81 111 LEU A O 1
ATOM 947 N N . ILE A 1 112 ? 14.401 -0.035 -4.651 1.00 89.81 112 ILE A N 1
ATOM 948 C CA . ILE A 1 112 ? 15.634 0.598 -5.143 1.00 89.81 112 ILE A CA 1
ATOM 949 C C . ILE A 1 112 ? 16.447 -0.405 -5.966 1.00 89.81 112 ILE A C 1
ATOM 951 O O . ILE A 1 112 ? 16.830 -0.100 -7.096 1.00 89.81 112 ILE A O 1
ATOM 955 N N . ILE A 1 113 ? 16.664 -1.610 -5.430 1.00 88.38 113 ILE A N 1
ATOM 956 C CA . ILE A 1 113 ? 17.409 -2.677 -6.114 1.00 88.38 113 ILE A CA 1
ATOM 957 C C . ILE A 1 113 ? 16.733 -3.022 -7.445 1.00 88.38 113 ILE A C 1
ATOM 959 O O . ILE A 1 113 ? 17.368 -2.976 -8.497 1.00 88.38 113 ILE A O 1
ATOM 963 N N . VAL A 1 114 ? 15.429 -3.295 -7.411 1.00 84.62 114 VAL A N 1
ATOM 964 C CA . VAL A 1 114 ? 14.640 -3.654 -8.594 1.00 84.62 114 VAL A CA 1
ATOM 965 C C . VAL A 1 114 ? 14.622 -2.516 -9.621 1.00 84.62 114 VAL A C 1
ATOM 967 O O . VAL A 1 114 ? 14.743 -2.766 -10.819 1.00 84.62 114 VAL A O 1
ATOM 970 N N . SER A 1 115 ? 14.535 -1.255 -9.183 1.00 82.38 115 SER A N 1
ATOM 971 C CA . SER A 1 115 ? 14.596 -0.103 -10.090 1.00 82.38 115 SER A CA 1
ATOM 972 C C . SER A 1 115 ? 15.947 0.005 -10.794 1.00 82.38 115 SER A C 1
ATOM 974 O O . SER A 1 115 ? 15.973 0.310 -11.986 1.00 82.38 115 SER A O 1
ATOM 976 N N . ASN A 1 116 ? 17.051 -0.254 -10.092 1.00 87.06 116 ASN A N 1
ATOM 977 C CA . ASN A 1 116 ? 18.387 -0.214 -10.684 1.00 87.06 116 ASN A CA 1
ATOM 978 C C . ASN A 1 116 ? 18.560 -1.312 -11.740 1.00 87.06 116 ASN A C 1
ATOM 980 O O . ASN A 1 116 ? 18.966 -1.003 -12.858 1.00 87.06 116 ASN A O 1
ATOM 984 N N . ILE A 1 117 ? 18.142 -2.543 -11.429 1.00 83.31 117 ILE A N 1
ATOM 985 C CA . ILE A 1 117 ? 18.164 -3.670 -12.377 1.00 83.31 117 ILE A CA 1
ATOM 986 C C . ILE A 1 117 ? 17.316 -3.349 -13.617 1.00 83.31 117 ILE A C 1
ATOM 988 O O . ILE A 1 117 ? 17.755 -3.527 -14.751 1.00 83.31 117 ILE A O 1
ATOM 992 N N . ASN A 1 118 ? 16.106 -2.817 -13.419 1.00 80.62 118 ASN A N 1
ATOM 993 C CA . ASN A 1 118 ? 15.222 -2.472 -14.530 1.00 80.62 118 ASN A CA 1
ATOM 994 C C . ASN A 1 118 ? 15.793 -1.340 -15.404 1.00 80.62 118 ASN A C 1
ATOM 996 O O . ASN A 1 118 ? 15.637 -1.363 -16.622 1.00 80.62 118 ASN A O 1
ATOM 1000 N N . ARG A 1 119 ? 16.475 -0.350 -14.810 1.00 82.12 119 ARG A N 1
ATOM 1001 C CA . ARG A 1 119 ? 17.180 0.691 -15.579 1.00 82.12 119 ARG A CA 1
ATOM 1002 C C . ARG A 1 119 ? 18.288 0.086 -16.429 1.00 82.12 119 ARG A C 1
ATOM 1004 O O . ARG A 1 119 ? 18.379 0.434 -17.601 1.00 82.12 119 ARG A O 1
ATOM 1011 N N . GLU A 1 120 ? 19.098 -0.800 -15.860 1.00 84.31 120 GLU A N 1
ATOM 1012 C CA . GLU A 1 120 ? 20.189 -1.468 -16.573 1.00 84.31 120 GLU A CA 1
ATOM 1013 C C . GLU A 1 120 ? 19.668 -2.265 -17.777 1.00 84.31 120 GLU A C 1
ATOM 1015 O O . GLU A 1 120 ? 20.146 -2.045 -18.890 1.00 84.31 120 GLU A O 1
ATOM 1020 N N . LYS A 1 121 ? 18.596 -3.054 -17.601 1.00 79.25 121 LYS A N 1
ATOM 1021 C CA . LYS A 1 121 ? 17.930 -3.783 -18.698 1.00 79.25 121 LYS A CA 1
ATOM 1022 C C . LYS A 1 121 ? 17.453 -2.844 -19.813 1.00 79.25 121 LYS A C 1
ATOM 1024 O O . LYS A 1 121 ? 17.747 -3.084 -20.980 1.00 79.25 121 LYS A O 1
ATOM 1029 N N . ILE A 1 122 ? 16.804 -1.726 -19.467 1.00 78.19 122 ILE A N 1
ATOM 1030 C CA . ILE A 1 122 ? 16.361 -0.719 -20.450 1.00 78.19 122 ILE A CA 1
ATOM 1031 C C . ILE A 1 122 ? 17.554 -0.107 -21.203 1.00 78.19 122 ILE A C 1
ATOM 1033 O O . ILE A 1 122 ? 17.473 0.117 -22.412 1.00 78.19 122 ILE A O 1
ATOM 1037 N N . PHE A 1 123 ? 18.657 0.197 -20.512 1.00 82.94 123 PHE A N 1
ATOM 1038 C CA . PHE A 1 123 ? 19.851 0.745 -21.158 1.00 82.94 123 PHE A CA 1
ATOM 1039 C C . PHE A 1 123 ? 20.522 -0.273 -22.082 1.00 82.94 123 PHE A C 1
ATOM 1041 O O . PHE A 1 123 ? 20.964 0.102 -23.167 1.00 82.94 123 PHE A O 1
ATOM 1048 N N . GLU A 1 124 ? 20.576 -1.544 -21.694 1.00 84.50 124 GLU A N 1
ATOM 1049 C CA . GLU A 1 124 ? 21.080 -2.609 -22.557 1.00 84.50 124 GLU A CA 1
ATOM 1050 C C . GLU A 1 124 ? 20.207 -2.835 -23.790 1.00 84.50 124 GLU A C 1
ATOM 1052 O O . GLU A 1 124 ? 20.743 -2.942 -24.892 1.00 84.50 124 GLU A O 1
ATOM 1057 N N . GLU A 1 125 ? 18.882 -2.877 -23.637 1.00 80.25 125 GLU A N 1
ATOM 1058 C CA . GLU A 1 125 ? 17.946 -3.009 -24.761 1.00 80.25 125 GLU A CA 1
ATOM 1059 C C . GLU A 1 125 ? 18.113 -1.857 -25.756 1.00 80.25 125 GLU A C 1
ATOM 1061 O O . GLU A 1 125 ? 18.198 -2.091 -26.962 1.00 80.25 125 GLU A O 1
ATOM 1066 N N . ARG A 1 126 ? 18.261 -0.621 -25.260 1.00 78.56 126 ARG A N 1
ATOM 1067 C CA . ARG A 1 126 ? 18.544 0.562 -26.093 1.00 78.56 126 ARG A CA 1
ATOM 1068 C C . ARG A 1 126 ? 19.898 0.481 -26.801 1.00 78.56 126 ARG A C 1
ATOM 1070 O O . ARG A 1 126 ? 20.004 0.913 -27.943 1.00 78.56 126 ARG A O 1
ATOM 1077 N N . ARG A 1 127 ? 20.933 -0.069 -26.150 1.00 83.12 127 ARG A N 1
ATOM 1078 C CA . ARG A 1 127 ? 22.252 -0.290 -26.777 1.00 83.12 127 ARG A CA 1
ATOM 1079 C C . ARG A 1 127 ? 22.201 -1.371 -27.858 1.00 83.12 127 ARG A C 1
ATOM 1081 O O . ARG A 1 127 ? 22.875 -1.231 -28.872 1.00 83.12 127 ARG A O 1
ATOM 1088 N N . LYS A 1 128 ? 21.429 -2.439 -27.636 1.00 82.00 128 LYS A N 1
ATOM 1089 C CA . LYS A 1 128 ? 21.286 -3.577 -28.560 1.00 82.00 128 LYS A CA 1
ATOM 1090 C C . LYS A 1 128 ? 20.393 -3.240 -29.763 1.00 82.00 128 LYS A C 1
ATOM 1092 O O . LYS A 1 128 ? 20.664 -3.729 -30.853 1.00 82.00 128 LYS A O 1
ATOM 1097 N N . ASN A 1 129 ? 19.390 -2.375 -29.586 1.00 71.00 129 ASN A N 1
ATOM 1098 C CA . ASN A 1 129 ? 18.470 -1.923 -30.635 1.00 71.00 129 ASN A CA 1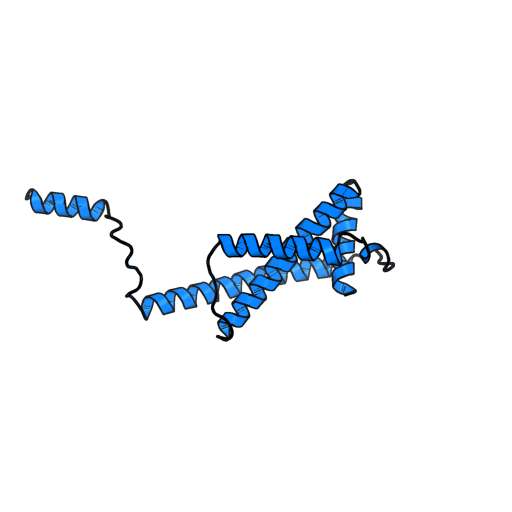
ATOM 1099 C C . ASN A 1 129 ? 18.475 -0.384 -30.758 1.00 71.00 129 ASN A C 1
ATOM 1101 O O . ASN A 1 129 ? 17.535 0.273 -30.303 1.00 71.00 129 ASN A O 1
ATOM 1105 N N . PRO A 1 130 ? 19.500 0.216 -31.393 1.00 63.06 130 PRO A N 1
ATOM 1106 C CA . PRO A 1 130 ? 19.629 1.673 -31.516 1.00 63.06 130 PRO A CA 1
ATOM 1107 C C . PRO A 1 130 ? 18.523 2.352 -32.354 1.00 63.06 130 PRO A C 1
ATOM 1109 O O . PRO A 1 130 ? 18.456 3.577 -32.410 1.00 63.06 130 PRO A O 1
ATOM 1112 N N . THR A 1 131 ? 17.627 1.595 -32.996 1.00 61.12 131 THR A N 1
ATOM 1113 C CA . THR A 1 131 ? 16.705 2.087 -34.036 1.00 61.12 131 THR A CA 1
ATOM 1114 C C . THR A 1 131 ? 15.291 2.479 -33.576 1.00 61.12 131 THR A C 1
ATOM 1116 O O . THR A 1 131 ? 14.389 2.550 -34.406 1.00 61.12 131 THR A O 1
ATOM 1119 N N . ILE A 1 132 ? 15.053 2.770 -32.289 1.00 53.62 132 ILE A N 1
ATOM 1120 C CA . ILE A 1 132 ? 13.755 3.318 -31.816 1.00 53.62 132 ILE A CA 1
ATOM 1121 C C . ILE A 1 132 ? 13.933 4.517 -30.864 1.00 53.62 132 ILE A C 1
ATOM 1123 O O . ILE A 1 132 ? 13.112 4.786 -29.994 1.00 53.62 132 ILE A O 1
ATOM 1127 N N . GLU A 1 133 ? 14.988 5.304 -31.055 1.00 48.31 133 GLU A N 1
ATOM 1128 C CA . GLU A 1 133 ? 14.922 6.740 -30.777 1.00 48.31 133 GLU A CA 1
ATOM 1129 C C . GLU A 1 133 ? 15.061 7.469 -32.116 1.00 48.31 133 GLU A C 1
ATOM 1131 O O . GLU A 1 133 ? 16.043 8.142 -32.403 1.00 48.31 133 GLU A O 1
ATOM 1136 N N . ASN A 1 134 ? 13.985 7.435 -32.910 1.00 44.69 134 ASN A N 1
ATOM 1137 C CA . ASN A 1 134 ? 13.593 8.639 -33.644 1.00 44.69 134 ASN A CA 1
ATOM 1138 C C . ASN A 1 134 ? 13.143 9.681 -32.598 1.00 44.69 134 ASN A C 1
ATOM 1140 O O . ASN A 1 134 ? 11.991 10.111 -32.548 1.00 44.69 134 ASN A O 1
ATOM 1144 N N . THR A 1 135 ? 14.062 10.090 -31.716 1.00 46.62 135 THR A N 1
ATOM 1145 C CA . THR A 1 135 ? 14.064 11.451 -31.207 1.00 46.62 135 THR A CA 1
ATOM 1146 C C . THR A 1 135 ? 14.209 12.302 -32.449 1.00 46.62 135 THR A C 1
ATOM 1148 O O . THR A 1 135 ? 15.322 12.528 -32.920 1.00 46.62 135 THR A O 1
ATOM 1151 N N . GLY A 1 136 ? 13.073 12.698 -33.030 1.00 41.28 136 GLY A N 1
ATOM 1152 C CA . GLY A 1 136 ? 13.045 13.767 -34.008 1.00 41.28 136 GLY A CA 1
ATOM 1153 C C . GLY A 1 136 ? 13.938 14.857 -33.453 1.00 41.28 136 GLY A C 1
ATOM 1154 O O . GLY A 1 136 ? 13.711 15.279 -32.318 1.00 41.28 136 GLY A O 1
ATOM 1155 N N . ASN A 1 137 ? 15.010 15.146 -34.196 1.00 42.94 137 ASN A N 1
ATOM 1156 C CA . ASN A 1 137 ? 15.997 16.182 -33.948 1.00 42.94 137 ASN A CA 1
ATOM 1157 C C . ASN A 1 137 ? 15.653 17.007 -32.706 1.00 42.94 137 ASN A C 1
ATOM 1159 O O . ASN A 1 137 ? 14.934 18.005 -32.802 1.00 42.94 137 ASN A O 1
ATOM 1163 N N . ARG A 1 138 ? 16.201 16.651 -31.535 1.00 48.59 138 ARG A N 1
ATOM 1164 C CA . ARG A 1 138 ? 16.563 17.738 -30.629 1.00 48.59 138 ARG A CA 1
ATOM 1165 C C . ARG A 1 138 ? 17.620 18.490 -31.411 1.00 48.59 138 ARG A C 1
ATOM 1167 O O . ARG A 1 138 ? 18.780 18.093 -31.384 1.00 48.59 138 ARG A O 1
ATOM 1174 N N . LYS A 1 139 ? 17.182 19.491 -32.184 1.00 53.78 139 LYS A N 1
ATOM 1175 C CA . LYS A 1 139 ? 18.041 20.528 -32.733 1.00 53.78 139 LYS A CA 1
ATOM 1176 C C . LYS A 1 139 ? 18.837 21.035 -31.548 1.00 53.78 139 LYS A C 1
ATOM 1178 O O . LYS A 1 139 ? 18.333 21.745 -30.681 1.00 53.78 139 LYS A O 1
ATOM 1183 N N . SER A 1 140 ? 20.036 20.497 -31.427 1.00 64.12 140 SER A N 1
ATOM 1184 C CA . SER A 1 140 ? 21.006 20.970 -30.479 1.00 64.12 140 SER A CA 1
ATOM 1185 C C . SER A 1 140 ? 21.310 22.383 -30.940 1.00 64.12 140 SER A C 1
ATOM 1187 O O . SER A 1 140 ? 21.716 22.562 -32.085 1.00 64.12 140 SER A O 1
ATOM 1189 N N . LEU A 1 141 ? 21.111 23.375 -30.071 1.00 64.38 141 LEU A N 1
ATOM 1190 C CA . LEU A 1 141 ? 21.551 24.746 -30.341 1.00 64.38 141 LEU A CA 1
ATOM 1191 C C . LEU A 1 141 ? 23.017 24.760 -30.794 1.00 64.38 141 LEU A C 1
ATOM 1193 O O . LEU A 1 141 ? 23.382 25.545 -31.652 1.00 64.38 141 LEU A O 1
ATOM 1197 N N . ILE A 1 142 ? 23.834 23.833 -30.285 1.00 68.88 142 ILE A N 1
ATOM 1198 C CA . ILE A 1 142 ? 25.230 23.658 -30.694 1.00 68.88 142 ILE A CA 1
ATOM 1199 C C . ILE A 1 142 ? 25.324 23.192 -32.152 1.00 68.88 142 ILE A C 1
ATOM 1201 O O . ILE A 1 142 ? 26.164 23.692 -32.885 1.00 68.88 142 ILE A O 1
ATOM 1205 N N . GLY A 1 143 ? 24.454 22.280 -32.595 1.00 70.19 143 GLY A N 1
ATOM 1206 C CA . GLY A 1 143 ? 24.411 21.840 -33.992 1.00 70.19 143 GLY A CA 1
ATOM 1207 C C . GLY A 1 143 ? 24.000 22.963 -34.946 1.00 70.19 143 GLY A C 1
ATOM 1208 O O . GLY A 1 143 ? 24.624 23.131 -35.989 1.00 70.19 143 GLY A O 1
ATOM 1209 N N . ASP A 1 144 ? 23.010 23.771 -34.559 1.00 75.62 144 ASP A N 1
ATOM 1210 C CA . ASP A 1 144 ? 22.588 24.935 -35.347 1.00 75.62 144 ASP A CA 1
ATOM 1211 C C . ASP A 1 144 ? 23.670 26.038 -35.359 1.00 75.62 144 ASP A C 1
ATOM 1213 O O . ASP A 1 144 ? 23.894 26.658 -36.395 1.00 75.62 144 ASP A O 1
ATOM 1217 N N . ILE A 1 145 ? 24.392 26.248 -34.248 1.00 73.50 145 ILE A N 1
ATOM 1218 C CA . ILE A 1 145 ? 25.515 27.201 -34.161 1.00 73.50 145 ILE A CA 1
ATOM 1219 C C . ILE A 1 145 ? 26.689 26.748 -35.035 1.00 73.50 145 ILE A C 1
ATOM 1221 O O . ILE A 1 145 ? 27.210 27.551 -35.802 1.00 73.50 145 ILE A O 1
ATOM 1225 N N . VAL A 1 146 ? 27.092 25.476 -34.961 1.00 77.25 146 VAL A N 1
ATOM 1226 C CA . VAL A 1 146 ? 28.189 24.936 -35.786 1.00 77.25 146 VAL A CA 1
ATOM 1227 C C . VAL A 1 146 ? 27.854 25.060 -37.271 1.00 77.25 146 VAL A C 1
ATOM 1229 O O . VAL A 1 146 ? 28.671 25.557 -38.040 1.00 77.25 146 VAL A O 1
ATOM 1232 N N . LYS A 1 147 ? 26.623 24.716 -37.661 1.00 79.44 147 LYS A N 1
ATOM 1233 C CA . LYS A 1 147 ? 26.168 24.842 -39.050 1.00 79.44 147 LYS A CA 1
ATOM 1234 C C . LYS A 1 147 ? 26.141 26.297 -39.526 1.00 79.44 147 LYS A C 1
ATOM 1236 O O . LYS A 1 147 ? 26.493 26.571 -40.666 1.00 79.44 147 LYS A O 1
ATOM 1241 N N . TRP A 1 148 ? 25.765 27.234 -38.654 1.00 78.25 148 TRP A N 1
ATOM 1242 C CA . TRP A 1 148 ? 25.816 28.664 -38.960 1.00 78.25 148 TRP A CA 1
ATOM 1243 C C . TRP A 1 148 ? 27.254 29.163 -39.170 1.00 78.25 148 TRP A C 1
ATOM 1245 O O . TRP A 1 148 ? 27.480 29.967 -40.070 1.00 78.25 148 TRP A O 1
ATOM 1255 N N . PHE A 1 149 ? 28.228 28.677 -38.394 1.00 82.25 149 PHE A N 1
ATOM 1256 C CA . PHE A 1 149 ? 29.644 29.007 -38.604 1.00 82.25 149 PHE A CA 1
ATOM 1257 C C . PHE A 1 149 ? 30.177 28.439 -39.927 1.00 82.25 149 PHE A C 1
ATOM 1259 O O . PHE A 1 149 ? 30.814 29.166 -40.687 1.00 82.25 149 PHE A O 1
ATOM 1266 N N . GLU A 1 150 ? 29.842 27.186 -40.249 1.00 79.94 150 GLU A N 1
ATOM 1267 C CA . GLU A 1 150 ? 30.223 26.553 -41.520 1.00 79.94 150 GLU A CA 1
ATOM 1268 C C . GLU A 1 150 ? 29.611 27.264 -42.737 1.00 79.94 150 GLU A C 1
ATOM 1270 O O . GLU A 1 150 ? 30.289 27.467 -43.741 1.00 79.94 150 GLU A O 1
ATOM 1275 N N . GLU A 1 151 ? 28.346 27.689 -42.658 1.00 83.25 151 GLU A N 1
ATOM 1276 C CA . GLU A 1 151 ? 27.668 28.389 -43.760 1.00 83.25 151 GLU A CA 1
ATOM 1277 C C . GLU A 1 151 ? 28.168 29.830 -43.963 1.00 83.25 151 GLU A C 1
ATOM 1279 O O . GLU A 1 151 ? 28.045 30.364 -45.066 1.00 83.25 151 GLU A O 1
ATOM 1284 N N . ASN A 1 152 ? 28.751 30.455 -42.933 1.00 82.25 152 ASN A N 1
ATOM 1285 C CA . ASN A 1 152 ? 29.255 31.832 -42.992 1.00 82.25 152 ASN A CA 1
ATOM 1286 C C . ASN A 1 152 ? 30.792 31.944 -43.095 1.00 82.25 152 ASN A C 1
ATOM 1288 O O . ASN A 1 152 ? 31.295 33.066 -43.090 1.00 82.25 152 ASN A O 1
ATOM 1292 N N . ASN A 1 153 ? 31.530 30.830 -43.244 1.00 58.72 153 ASN A N 1
ATOM 1293 C CA . ASN A 1 153 ? 33.000 30.791 -43.388 1.00 58.72 153 ASN A CA 1
ATOM 1294 C C . ASN A 1 153 ? 33.755 31.646 -42.342 1.00 58.72 153 ASN A C 1
ATOM 1296 O O . ASN A 1 153 ? 34.640 32.434 -42.693 1.00 58.72 153 ASN A O 1
ATOM 1300 N N . LEU A 1 154 ? 33.396 31.494 -41.063 1.00 54.81 154 LEU A N 1
ATOM 1301 C CA . LEU A 1 154 ? 34.139 32.048 -39.921 1.00 54.81 154 LEU A CA 1
ATOM 1302 C C . LEU A 1 154 ? 34.984 30.972 -39.235 1.00 54.81 154 LEU A C 1
ATOM 1304 O O . LEU A 1 154 ? 34.453 29.859 -39.025 1.00 54.81 154 LEU A O 1
#

pLDDT: mean 86.14, std 12.64, range [41.28, 97.38]

Sequence (154 aa):
MKAYYYFLFRIYRYYKDKRNEGEFEALFSVAAVSSVILSFHLIGVYIITNYFDLVSVITNKVYMILFMIIVGCVNYYFFVRDKKFLNYGFQKDRKGGIYIIIYIFFLGISLIIVSNINREKIFEERRKNPTIENTGNRKSLIGDIVKWFEENNL

Radius of gyration: 23.75 Å; chains: 1; bounding box: 51×45×65 Å

Organism: NCBI:txid2258962

Foldseek 3Di:
DLLLLLVLVQQLCCCCVVVVDDNVVSLVSSLVVSLVLVLLVVVLVVLVCVVVVNDDDDPDPVVSVVSSVVSSVVCCVPPRVVSVSVVPPDDDDPVSVVVVVVVVVVSVVSSVVSVVVVVVVVVVVCVVCVPPPPPVDPVDVVVVVVVVCVVVVD

Secondary structure (DSSP, 8-state):
-HHHHHHHHHHHHHIIIII---HHHHHHHHHHHHHHHHHHHHHHHHHHHHHTTSS-----HHHHHHHHHHHHHHHIIIIITT-GGGGG-----HHHHHHHHHHHHHHHHHHHHHHHHHHHHHHHHHHH-GGG--------HHHHHHHHHHHHT-